Protein AF-A0A0F9F464-F1 (afdb_monomer)

Solvent-accessible surface area (backbone atoms only — not comparable to full-atom values): 7733 Å² total; per-residue (Å²): 126,69,71,49,78,39,84,25,87,89,80,49,35,38,35,38,40,33,60,60,96,64,35,33,44,37,38,43,36,36,52,42,86,87,81,62,47,77,46,78,46,82,46,78,40,49,49,67,59,36,48,52,54,49,50,48,42,70,78,75,44,60,74,74,42,79,43,48,41,72,58,55,49,50,52,52,34,64,77,65,46,49,24,65,82,70,77,43,51,66,68,60,43,52,49,20,54,74,76,36,96,47,21,80,77,60,34,48,60,54,53,52,31,51,53,53,34,32,76,67,56,44,30,49,78,42,97,84,50,30,38,24,37,47,81,78,130

Nearest PDB structures (foldseek):
  2it9-assembly1_A  TM=6.055E-01  e=1.512E+00  Prochlorococcus marinus str. NATL2A
  8bk2-assembly2_B  TM=5.714E-01  e=1.130E+00  Neisseria meningitidis serogroup B
  2gid-assembly2_J  TM=6.129E-01  e=4.070E+00  Trypanosoma brucei brucei TREU927
  6szw-assembly1_A  TM=7.228E-01  e=9.749E+00  Homo sapiens
  6n7a-assembly1_A  TM=2.005E-01  e=6.485E+00  Homo sapiens

Radius of gyration: 15.37 Å; Cα contacts (8 Å, |Δi|>4): 206; chains: 1; bounding box: 42×40×31 Å

pLDDT: mean 85.03, std 11.06, range [44.75, 94.88]

Mean predicted aligned error: 6.23 Å

Sequence (137 aa):
MEEIIVEGWKGKGETRISQSLNDFRIIEVRKEKETGEIKESIHFVGKEIVNKVWEMFLDKCDLEKEYKYRFLIRKWIELNKINEKYNLTIEQMIECFNGGKYRKLEYFPFYYSLKILEVKQKIIYYGRGGCKRISQY

Foldseek 3Di:
DDKDWAQDDPNFWIWIWDDDDFWIKIWTWGQDPPPRDTDIDIDIATPVLLVLLLVLCVPPNDAFDKDAQLVSLLSLCVSVVVCVVVVHDSVVVSVCCVPRPCVVPRVVNSVVSLVVCVSVVQWDADPRRIIHGYDDD

Secondary structure (DSSP, 8-state):
--EEEEEPGGGSEEEEEEE-SSEEEEEEEEE-TTT--EEEEEEEEEHHHHHHHHHHHHHH--BT-EE-HHHHHHHHHHHHTHHHHTT--HHHHHHHHTTSTTIIIIIHHHHHHHHHHHHTTSEEEETTTEEEE----

Structure (mmCIF, N/CA/C/O backbone):
data_AF-A0A0F9F464-F1
#
_entry.id   AF-A0A0F9F464-F1
#
loop_
_atom_site.group_PDB
_atom_site.id
_atom_site.type_symbol
_atom_site.label_atom_id
_atom_site.label_alt_id
_atom_site.label_comp_id
_atom_site.label_asym_id
_atom_site.label_entity_id
_atom_site.label_seq_id
_atom_site.pdbx_PDB_ins_code
_atom_site.Cartn_x
_atom_site.Cartn_y
_atom_site.Cartn_z
_atom_site.occupancy
_atom_site.B_iso_or_equiv
_atom_site.auth_seq_id
_atom_site.auth_comp_id
_atom_site.auth_asym_id
_atom_site.auth_atom_id
_atom_site.pdbx_PDB_model_num
ATOM 1 N N . MET A 1 1 ? -4.946 23.028 -2.326 1.00 55.00 1 MET A N 1
ATOM 2 C CA . MET A 1 1 ? -4.367 21.686 -2.110 1.00 55.00 1 MET A CA 1
ATOM 3 C C . MET A 1 1 ? -3.803 21.681 -0.713 1.00 55.00 1 MET A C 1
ATOM 5 O O . MET A 1 1 ? -3.028 22.574 -0.406 1.00 55.00 1 MET A O 1
ATOM 9 N N . GLU A 1 2 ? -4.242 20.749 0.120 1.00 63.38 2 GLU A N 1
ATOM 10 C CA . GLU A 1 2 ? -3.711 20.567 1.469 1.00 63.38 2 GLU A CA 1
ATOM 11 C C . GLU A 1 2 ? -2.587 19.527 1.383 1.00 63.38 2 GLU A C 1
ATOM 13 O O . GLU A 1 2 ? -2.784 18.444 0.823 1.00 63.38 2 GLU A O 1
ATOM 18 N N . GLU A 1 3 ? -1.385 19.900 1.818 1.00 71.31 3 GLU A N 1
ATOM 19 C CA . GLU A 1 3 ? -0.237 18.999 1.912 1.00 71.31 3 GLU A CA 1
ATOM 20 C C . GLU A 1 3 ? -0.134 18.516 3.355 1.00 71.31 3 GLU A C 1
ATOM 22 O O . GLU A 1 3 ? -0.104 19.324 4.280 1.00 71.31 3 GLU A O 1
ATOM 27 N N . ILE A 1 4 ? -0.089 17.198 3.544 1.00 75.25 4 ILE A N 1
ATOM 28 C CA . ILE A 1 4 ? 0.094 16.599 4.862 1.00 75.25 4 ILE A CA 1
ATOM 29 C C . ILE A 1 4 ? 1.528 16.087 4.957 1.00 75.25 4 ILE A C 1
ATOM 31 O O . ILE A 1 4 ? 1.967 15.268 4.143 1.00 75.25 4 ILE A O 1
ATOM 35 N N . ILE A 1 5 ? 2.253 16.583 5.957 1.00 70.56 5 ILE A N 1
ATOM 36 C CA . ILE A 1 5 ? 3.626 16.183 6.259 1.00 70.56 5 ILE A CA 1
ATOM 37 C C . ILE A 1 5 ? 3.583 15.045 7.277 1.00 70.56 5 ILE A C 1
ATOM 39 O O . ILE A 1 5 ? 2.988 15.167 8.345 1.00 70.56 5 ILE A O 1
ATOM 43 N N . VAL A 1 6 ? 4.231 13.935 6.942 1.00 67.44 6 VAL A N 1
ATOM 44 C CA . VAL A 1 6 ? 4.415 12.780 7.818 1.00 67.44 6 VAL A CA 1
ATOM 45 C C . VAL A 1 6 ? 5.891 12.686 8.157 1.00 67.44 6 VAL A C 1
ATOM 47 O O . VAL A 1 6 ? 6.730 12.558 7.260 1.00 67.44 6 VAL A O 1
ATOM 50 N N . GLU A 1 7 ? 6.230 12.715 9.442 1.00 61.25 7 GLU A N 1
ATOM 51 C CA . GLU A 1 7 ? 7.603 12.445 9.863 1.00 61.25 7 GLU A CA 1
ATOM 52 C C . GLU A 1 7 ? 8.026 11.035 9.425 1.00 61.25 7 GLU A C 1
ATOM 54 O O . GLU A 1 7 ? 7.311 10.042 9.595 1.00 61.25 7 GLU A O 1
ATOM 59 N N . GLY A 1 8 ? 9.200 10.943 8.804 1.00 55.12 8 GLY A N 1
ATOM 60 C CA . GLY A 1 8 ? 9.712 9.697 8.258 1.00 55.12 8 GLY A CA 1
ATOM 61 C C . GLY A 1 8 ? 10.096 8.692 9.342 1.00 55.12 8 GLY A C 1
ATOM 62 O O . GLY A 1 8 ? 10.424 9.018 10.485 1.00 55.12 8 GLY A O 1
ATOM 63 N N . TRP A 1 9 ? 10.116 7.416 8.956 1.00 48.69 9 TRP A N 1
ATOM 64 C CA . TRP A 1 9 ? 10.452 6.315 9.852 1.00 48.69 9 TRP A CA 1
ATOM 65 C C . TRP A 1 9 ? 11.866 6.499 10.443 1.00 48.69 9 TRP A C 1
ATOM 67 O O . TRP A 1 9 ? 12.855 6.527 9.710 1.00 48.69 9 TRP A O 1
ATOM 77 N N . LYS A 1 10 ? 11.960 6.600 11.779 1.00 44.75 10 LYS A N 1
ATOM 78 C CA . LYS A 1 10 ? 13.205 6.765 12.564 1.00 44.75 10 LYS A CA 1
ATOM 79 C C . LYS A 1 10 ? 13.943 8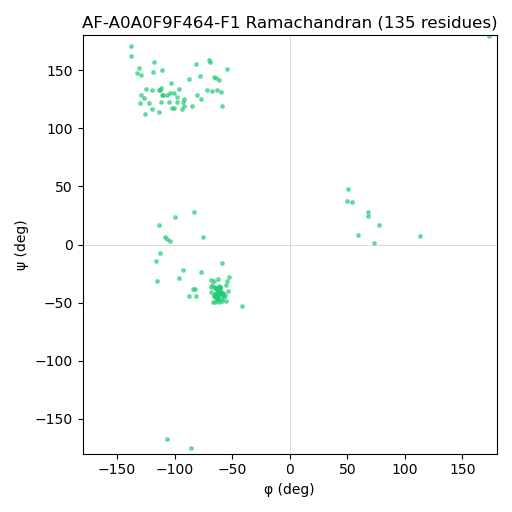.110 12.409 1.00 44.75 10 LYS A C 1
ATOM 81 O O . LYS A 1 10 ? 15.162 8.132 12.578 1.00 44.75 10 LYS A O 1
ATOM 86 N N . GLY A 1 11 ? 13.252 9.209 12.091 1.00 48.88 11 GLY A N 1
ATOM 87 C CA . GLY A 1 11 ? 13.847 10.558 12.131 1.00 48.88 11 GLY A CA 1
ATOM 88 C C . GLY A 1 11 ? 14.927 10.821 11.071 1.00 48.88 11 GLY A C 1
ATOM 89 O O . GLY A 1 11 ? 15.812 11.646 11.276 1.00 48.88 11 GLY A O 1
ATOM 90 N N . LYS A 1 12 ? 14.901 10.087 9.948 1.00 54.31 12 LYS A N 1
ATOM 91 C CA . LYS A 1 12 ? 15.894 10.192 8.854 1.00 54.31 12 LYS A CA 1
ATOM 92 C C . LYS A 1 12 ? 15.319 10.723 7.537 1.00 54.31 12 LYS A C 1
ATOM 94 O O . LYS A 1 12 ? 15.934 10.561 6.482 1.00 54.31 12 LYS A O 1
ATOM 99 N N . GLY A 1 13 ? 14.141 11.332 7.598 1.00 66.62 13 GLY A N 1
ATOM 100 C CA . GLY A 1 13 ? 13.449 11.857 6.433 1.00 66.62 13 GLY A CA 1
ATOM 101 C C . GLY A 1 13 ? 12.046 12.348 6.758 1.00 66.62 13 GLY A C 1
ATOM 102 O O . GLY A 1 13 ? 11.585 12.220 7.890 1.00 66.62 13 GLY A O 1
ATOM 103 N N . GLU A 1 14 ? 11.365 12.852 5.743 1.00 79.88 14 GLU A N 1
ATOM 104 C CA . GLU A 1 14 ? 9.959 13.255 5.778 1.00 79.88 14 GLU A CA 1
ATOM 105 C C . GLU A 1 14 ? 9.243 12.645 4.570 1.00 79.88 14 GLU A C 1
ATOM 107 O O . GLU A 1 14 ? 9.847 12.348 3.535 1.00 79.88 14 GLU A O 1
ATOM 112 N N . THR A 1 15 ? 7.949 12.393 4.712 1.00 81.31 15 THR A N 1
ATOM 113 C CA . THR A 1 15 ? 7.078 12.010 3.604 1.00 81.31 15 THR A CA 1
ATOM 114 C C . THR A 1 15 ? 5.983 13.049 3.491 1.00 81.31 15 THR A C 1
ATOM 116 O O . THR A 1 15 ? 5.178 13.198 4.404 1.00 81.31 15 THR A O 1
ATOM 119 N N . ARG A 1 16 ? 5.940 13.764 2.370 1.00 87.12 16 ARG A N 1
ATOM 120 C CA . ARG A 1 16 ? 4.893 14.750 2.092 1.00 87.12 16 ARG A CA 1
ATOM 121 C C . ARG A 1 16 ? 3.867 14.130 1.160 1.00 87.12 16 ARG A C 1
ATOM 123 O O . ARG A 1 16 ? 4.239 13.529 0.151 1.00 87.12 16 ARG A O 1
ATOM 130 N N . ILE A 1 17 ? 2.589 14.245 1.501 1.00 87.31 17 ILE A N 1
ATOM 131 C CA . ILE A 1 17 ? 1.488 13.706 0.702 1.00 87.31 17 ILE A CA 1
ATOM 132 C C . ILE A 1 17 ? 0.550 14.849 0.331 1.00 87.31 17 ILE A C 1
ATOM 134 O O . ILE A 1 17 ? -0.018 15.506 1.199 1.00 87.31 17 ILE A O 1
ATOM 138 N N . SER A 1 18 ? 0.356 15.053 -0.968 1.00 89.50 18 SER A N 1
ATOM 139 C CA . SER A 1 18 ? -0.643 15.974 -1.513 1.00 89.50 18 SER A CA 1
ATOM 140 C C . SER A 1 18 ? -1.650 15.211 -2.369 1.00 89.50 18 SER A C 1
ATOM 142 O O . SER A 1 18 ? -1.342 14.176 -2.966 1.00 89.50 18 SER A O 1
ATOM 144 N N . GLN A 1 19 ? -2.888 15.699 -2.393 1.00 87.62 19 GLN A N 1
ATOM 145 C CA . GLN A 1 19 ? -3.985 15.084 -3.135 1.00 87.62 19 GLN A CA 1
ATOM 146 C C . GLN A 1 19 ? -4.386 15.965 -4.324 1.00 87.62 19 GLN A C 1
ATOM 148 O O . GLN A 1 19 ? -4.712 17.138 -4.134 1.00 87.62 19 GLN A O 1
ATOM 153 N N . SER A 1 20 ? -4.458 15.373 -5.519 1.00 87.06 20 SER A N 1
ATOM 154 C CA . SER A 1 20 ? -5.019 16.008 -6.720 1.00 87.06 20 SER A CA 1
ATOM 155 C C . SER A 1 20 ? -6.390 15.407 -7.074 1.00 87.06 20 SER A C 1
ATOM 157 O O . SER A 1 20 ? -7.022 14.713 -6.266 1.00 87.06 20 SER A O 1
ATOM 159 N N . LEU A 1 21 ? -6.902 15.689 -8.280 1.00 84.75 21 LEU A N 1
ATOM 160 C CA . LEU A 1 21 ? -8.209 15.196 -8.728 1.00 84.75 21 LEU A CA 1
ATOM 161 C C . LEU A 1 21 ? -8.264 13.661 -8.799 1.00 84.75 21 LEU A C 1
ATOM 163 O O . LEU A 1 21 ? -9.194 13.075 -8.248 1.00 84.75 21 LEU A O 1
ATOM 167 N N . ASN A 1 22 ? -7.253 13.017 -9.388 1.00 89.56 22 ASN A N 1
ATOM 168 C CA . ASN A 1 22 ? -7.266 11.572 -9.666 1.00 89.56 22 ASN A CA 1
ATOM 169 C C . ASN A 1 22 ? -6.194 10.778 -8.909 1.00 89.56 22 ASN A C 1
ATOM 171 O O . ASN A 1 22 ? -6.278 9.552 -8.817 1.00 89.56 22 ASN A O 1
ATOM 175 N N . ASP A 1 23 ? -5.209 11.458 -8.335 1.00 92.69 23 ASP A N 1
ATOM 176 C CA . ASP A 1 23 ? -4.038 10.839 -7.735 1.00 92.69 23 ASP A CA 1
ATOM 177 C C . ASP A 1 23 ? -3.642 11.481 -6.400 1.00 92.69 23 ASP A C 1
ATOM 179 O O . ASP A 1 23 ? -4.181 12.500 -5.953 1.00 92.69 23 ASP A O 1
ATOM 183 N N . PHE A 1 24 ? -2.704 10.806 -5.751 1.00 90.81 24 PHE A N 1
ATOM 184 C CA . PHE A 1 24 ? -1.911 11.296 -4.643 1.00 90.81 24 PHE A CA 1
ATOM 185 C C . PHE A 1 24 ? -0.468 11.415 -5.105 1.00 90.81 24 PHE A C 1
ATOM 187 O O . PHE A 1 24 ? 0.084 10.472 -5.681 1.00 90.81 24 PHE A O 1
ATOM 194 N N . ARG A 1 25 ? 0.149 12.551 -4.801 1.00 90.94 25 ARG A N 1
ATOM 195 C CA . ARG A 1 25 ? 1.580 12.768 -4.966 1.00 90.94 25 ARG A CA 1
ATOM 196 C C . ARG A 1 25 ? 2.254 12.551 -3.618 1.00 90.94 25 ARG A C 1
ATOM 198 O O . ARG A 1 25 ? 1.918 13.220 -2.643 1.00 90.94 25 ARG A O 1
ATOM 205 N N . ILE A 1 26 ? 3.206 11.625 -3.579 1.00 88.75 26 ILE A N 1
ATOM 206 C CA . ILE A 1 26 ? 4.051 11.343 -2.418 1.00 88.75 26 ILE A CA 1
ATOM 207 C C . ILE A 1 26 ? 5.469 11.813 -2.727 1.00 88.75 26 ILE A C 1
ATOM 209 O O . ILE A 1 26 ? 6.033 11.440 -3.755 1.00 88.75 26 ILE A O 1
ATOM 213 N N . ILE A 1 27 ? 6.049 12.606 -1.834 1.00 87.75 27 ILE A N 1
ATOM 214 C CA . ILE A 1 27 ? 7.454 13.008 -1.881 1.00 87.75 27 ILE A CA 1
ATOM 215 C C . ILE A 1 27 ? 8.147 12.377 -0.680 1.00 87.75 27 ILE A C 1
ATOM 217 O O . ILE A 1 27 ? 7.837 12.716 0.460 1.00 87.75 27 ILE A O 1
ATOM 221 N N . GLU A 1 28 ? 9.067 11.450 -0.927 1.00 86.12 28 GLU A N 1
ATOM 222 C CA . GLU A 1 28 ? 9.957 10.922 0.102 1.00 86.12 28 GLU A CA 1
ATOM 223 C C . GLU A 1 28 ? 11.256 11.719 0.099 1.00 86.12 28 GLU A C 1
ATOM 225 O O . GLU A 1 28 ? 12.010 11.683 -0.871 1.00 86.12 28 GLU A O 1
ATOM 230 N N . VAL A 1 29 ? 11.536 12.400 1.201 1.00 87.06 29 VAL A N 1
ATOM 231 C CA . VAL A 1 29 ? 12.789 13.117 1.417 1.00 87.06 29 VAL A CA 1
ATOM 232 C C . VAL A 1 29 ? 13.640 12.260 2.340 1.00 87.06 29 VAL A C 1
ATOM 234 O O . VAL A 1 29 ? 13.249 11.972 3.472 1.00 87.06 29 VAL A O 1
ATOM 237 N N . ARG A 1 30 ? 14.795 11.802 1.862 1.00 83.19 30 ARG A N 1
ATOM 238 C CA . ARG A 1 30 ? 15.703 10.940 2.627 1.00 83.19 30 ARG A CA 1
ATOM 239 C C . ARG A 1 30 ? 17.082 11.564 2.691 1.00 83.19 30 ARG A C 1
ATOM 241 O O . ARG A 1 30 ? 17.626 11.979 1.672 1.00 83.19 30 ARG A O 1
ATOM 248 N N . LYS A 1 31 ? 17.666 11.569 3.888 1.00 82.88 31 LYS A N 1
ATOM 249 C CA . LYS A 1 31 ? 19.072 11.926 4.067 1.00 82.88 31 LYS A CA 1
ATOM 250 C C . LYS A 1 31 ? 19.943 10.697 3.820 1.00 82.88 31 LYS A C 1
ATOM 252 O O . LYS A 1 31 ? 19.813 9.695 4.530 1.00 82.88 31 LYS A O 1
ATOM 257 N N . GLU A 1 32 ? 20.824 10.759 2.829 1.00 80.19 32 GLU A N 1
ATOM 258 C CA . GLU A 1 32 ? 21.816 9.716 2.602 1.00 80.19 32 GLU A CA 1
ATOM 259 C C . GLU A 1 32 ? 22.770 9.620 3.788 1.00 80.19 32 GLU A C 1
ATOM 261 O O . GLU A 1 32 ? 23.269 10.613 4.314 1.00 80.19 32 GLU A O 1
ATOM 266 N N . LYS A 1 33 ? 23.007 8.385 4.234 1.00 77.31 33 LYS A N 1
ATOM 267 C CA . LYS A 1 33 ? 23.791 8.124 5.443 1.00 77.31 33 LYS A CA 1
ATOM 268 C C . LYS A 1 33 ? 25.266 8.489 5.263 1.00 77.31 33 LYS A C 1
ATOM 270 O O . LYS A 1 33 ? 25.889 8.917 6.226 1.00 77.31 33 LYS A O 1
ATOM 275 N N . GLU A 1 34 ? 25.802 8.260 4.069 1.00 82.44 34 GLU A N 1
ATOM 276 C CA . GLU A 1 34 ? 27.235 8.372 3.776 1.00 82.44 34 GLU A CA 1
ATOM 277 C C . GLU A 1 34 ? 27.627 9.796 3.385 1.00 82.44 34 GLU A C 1
ATOM 279 O O . GLU A 1 34 ? 28.608 10.324 3.896 1.00 82.44 34 GLU A O 1
ATOM 284 N N . THR A 1 35 ? 26.830 10.436 2.532 1.00 85.81 35 THR A N 1
ATOM 285 C CA . THR A 1 35 ? 27.104 11.778 1.998 1.00 85.81 35 THR A CA 1
ATOM 286 C C . THR A 1 35 ? 26.461 12.886 2.832 1.00 85.81 35 THR A C 1
ATOM 288 O O . THR A 1 35 ? 26.887 14.035 2.786 1.00 85.81 35 THR A O 1
ATOM 291 N N . GLY A 1 36 ? 25.415 12.564 3.602 1.00 82.12 36 GLY A N 1
ATOM 292 C CA . GLY A 1 36 ? 24.580 13.555 4.276 1.00 82.12 36 GLY A CA 1
ATOM 293 C C . GLY A 1 36 ? 23.655 14.332 3.334 1.00 82.12 36 GLY A C 1
ATOM 294 O O . GLY A 1 36 ? 22.908 15.183 3.820 1.00 82.12 36 GLY A O 1
ATOM 295 N N . GLU A 1 37 ? 23.672 14.037 2.031 1.00 86.06 37 GLU A N 1
ATOM 296 C CA . GLU A 1 37 ? 22.835 14.695 1.031 1.00 86.06 37 GLU A CA 1
ATOM 297 C C . GLU A 1 37 ? 21.356 14.388 1.248 1.00 86.06 37 GLU A C 1
ATOM 299 O O . GLU A 1 37 ? 20.969 13.278 1.622 1.00 86.06 37 GLU A O 1
ATOM 304 N N . ILE A 1 38 ? 20.512 15.379 0.977 1.00 84.19 38 ILE A N 1
ATOM 305 C CA . ILE A 1 38 ? 19.064 15.215 0.981 1.00 84.19 38 ILE A CA 1
ATOM 306 C C . ILE A 1 38 ? 18.634 14.854 -0.439 1.00 84.19 38 ILE A C 1
ATOM 308 O O . ILE A 1 38 ? 18.839 15.631 -1.368 1.00 84.19 38 ILE A O 1
ATOM 312 N N . LYS A 1 39 ? 18.030 13.675 -0.604 1.00 86.25 39 LYS A N 1
ATOM 313 C CA . LYS A 1 39 ? 17.460 13.217 -1.873 1.00 86.25 39 LYS A CA 1
ATOM 314 C C . LYS A 1 39 ? 15.949 13.145 -1.772 1.00 86.25 39 LYS A C 1
ATOM 316 O O . LYS A 1 39 ? 15.409 12.590 -0.816 1.00 86.25 39 LYS A O 1
ATOM 321 N N . GLU A 1 40 ? 15.285 13.666 -2.794 1.00 88.44 40 GLU A N 1
ATOM 322 C CA . GLU A 1 40 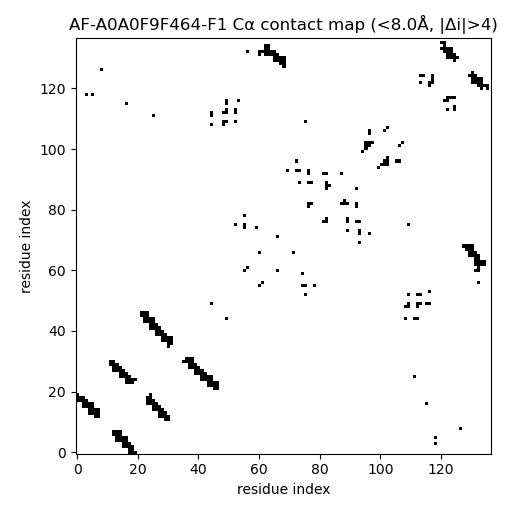? 13.837 13.585 -2.941 1.00 88.44 40 GLU A CA 1
ATOM 323 C C . GLU A 1 40 ? 13.465 12.520 -3.974 1.00 88.44 40 GLU A C 1
ATOM 325 O O . GLU A 1 40 ? 14.104 12.378 -5.017 1.00 88.44 40 GLU A O 1
ATOM 330 N N . SER A 1 41 ? 12.422 11.749 -3.689 1.00 86.94 41 SER A N 1
ATOM 331 C CA . SER A 1 41 ? 11.813 10.807 -4.628 1.00 86.94 41 SER A CA 1
ATOM 332 C C . SER A 1 41 ? 10.322 11.089 -4.728 1.00 86.94 41 SER A C 1
ATOM 334 O O . SER A 1 41 ? 9.630 11.153 -3.714 1.00 86.94 41 SER A O 1
ATOM 336 N N . ILE A 1 42 ? 9.833 11.285 -5.954 1.00 89.31 42 ILE A N 1
ATOM 337 C CA . ILE A 1 42 ? 8.432 11.618 -6.227 1.00 89.31 42 ILE A CA 1
ATOM 338 C C . ILE A 1 42 ? 7.716 10.378 -6.755 1.00 89.31 42 ILE A C 1
ATOM 340 O O . ILE A 1 42 ? 8.167 9.736 -7.705 1.00 89.31 42 ILE 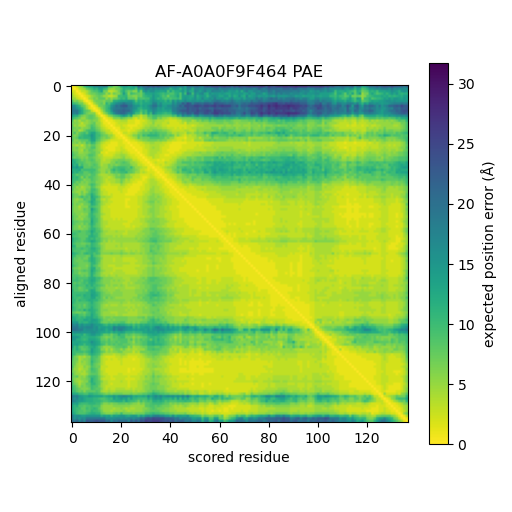A O 1
ATOM 344 N N . HIS A 1 43 ? 6.568 10.076 -6.158 1.00 89.12 43 HIS A N 1
ATOM 345 C CA . HIS A 1 43 ? 5.714 8.955 -6.514 1.00 89.12 43 HIS A CA 1
ATOM 346 C C . HIS A 1 43 ? 4.280 9.431 -6.716 1.00 89.12 43 HIS A C 1
ATOM 348 O O . HIS A 1 43 ? 3.802 10.320 -6.013 1.00 89.12 43 HIS A O 1
ATOM 354 N N . PHE A 1 44 ? 3.586 8.797 -7.656 1.00 89.62 44 PHE A N 1
ATOM 355 C CA . PHE A 1 44 ? 2.175 9.044 -7.922 1.00 89.62 44 PHE A CA 1
ATOM 356 C C . PHE A 1 44 ? 1.391 7.757 -7.696 1.00 89.62 44 PHE A C 1
ATOM 358 O O . PHE A 1 44 ? 1.789 6.689 -8.165 1.00 89.62 44 PHE A O 1
ATOM 365 N N . VAL A 1 45 ? 0.283 7.859 -6.967 1.00 90.69 45 VAL A N 1
ATOM 366 C CA . VAL A 1 45 ? -0.619 6.736 -6.692 1.00 90.69 45 VAL A CA 1
ATOM 367 C C . VAL A 1 45 ? -2.040 7.157 -7.020 1.00 90.69 45 VAL A C 1
ATOM 369 O O . VAL A 1 45 ? -2.557 8.113 -6.447 1.00 90.69 45 VAL A O 1
ATOM 372 N N . GLY A 1 46 ? -2.688 6.436 -7.932 1.00 91.75 46 GLY A N 1
ATOM 373 C CA . GLY A 1 46 ? -4.081 6.698 -8.288 1.00 91.75 46 GLY A CA 1
ATOM 374 C C . GLY A 1 46 ? -5.029 6.457 -7.111 1.00 91.75 46 GLY A C 1
ATOM 375 O O . GLY A 1 46 ? -4.861 5.498 -6.353 1.00 91.75 46 GLY A O 1
ATOM 376 N N . LYS A 1 47 ? -6.069 7.290 -6.984 1.00 93.06 47 LYS A N 1
ATOM 377 C CA . LYS A 1 47 ? -7.108 7.140 -5.948 1.00 93.06 47 LYS A CA 1
ATOM 378 C C . LYS A 1 47 ? -7.777 5.770 -5.975 1.00 93.06 47 LYS A C 1
ATOM 380 O O . LYS A 1 47 ? -8.089 5.227 -4.921 1.00 93.06 47 LYS A O 1
ATOM 385 N N . GLU A 1 48 ? -7.952 5.203 -7.165 1.00 92.19 48 GLU A N 1
ATOM 386 C CA . GLU A 1 48 ? -8.522 3.869 -7.352 1.00 92.19 48 GLU A CA 1
ATOM 387 C C . GLU A 1 48 ? -7.721 2.792 -6.604 1.00 92.19 48 GLU A C 1
ATOM 389 O O . GLU A 1 48 ? -8.304 1.954 -5.925 1.00 92.19 48 GLU A O 1
ATOM 394 N N . ILE A 1 49 ? -6.386 2.845 -6.658 1.00 91.31 49 ILE A N 1
ATOM 395 C CA . ILE A 1 49 ? -5.524 1.872 -5.972 1.00 91.31 49 ILE A CA 1
ATOM 396 C C . ILE A 1 49 ? -5.687 2.010 -4.456 1.00 91.31 49 ILE A C 1
ATOM 398 O O . ILE A 1 49 ? -5.870 1.011 -3.763 1.00 91.31 49 ILE A O 1
ATOM 402 N N . VAL A 1 50 ? -5.695 3.243 -3.941 1.00 92.88 50 VAL A N 1
ATOM 403 C CA . VAL A 1 50 ? -5.898 3.509 -2.508 1.00 92.88 50 VAL A CA 1
ATOM 404 C C . VAL A 1 50 ? -7.260 2.994 -2.041 1.00 92.88 50 VAL A C 1
ATOM 406 O O . VAL A 1 50 ? -7.355 2.390 -0.973 1.00 92.88 50 VAL A O 1
ATOM 409 N N . ASN A 1 51 ? -8.303 3.196 -2.847 1.00 93.31 51 ASN A N 1
ATOM 410 C CA . ASN A 1 51 ? -9.648 2.711 -2.554 1.00 93.31 51 ASN A CA 1
ATOM 411 C C . ASN A 1 51 ? -9.704 1.182 -2.541 1.00 93.31 51 ASN A C 1
ATOM 413 O O . ASN A 1 51 ? -10.216 0.626 -1.578 1.00 93.31 51 ASN A O 1
ATOM 417 N N . LYS A 1 52 ? -9.092 0.501 -3.516 1.00 93.25 52 LYS A N 1
ATOM 418 C CA . LYS A 1 52 ? -9.005 -0.970 -3.525 1.00 93.25 52 LYS A CA 1
ATOM 419 C C . LYS A 1 52 ? -8.280 -1.512 -2.297 1.00 93.25 52 LYS A C 1
ATOM 421 O O . LYS A 1 52 ? -8.708 -2.501 -1.707 1.00 93.25 52 LYS A O 1
ATOM 426 N N . VAL A 1 53 ? -7.190 -0.864 -1.877 1.00 93.75 53 VAL A N 1
ATOM 427 C CA . VAL A 1 53 ? -6.505 -1.237 -0.631 1.00 93.75 53 VAL A CA 1
ATOM 428 C C . VAL A 1 53 ? -7.435 -1.022 0.562 1.00 93.75 53 VAL A C 1
ATOM 430 O O . VAL A 1 53 ? -7.507 -1.882 1.432 1.00 93.75 53 VAL A O 1
ATOM 433 N N . TRP A 1 54 ? -8.189 0.076 0.606 1.00 94.88 54 TRP A N 1
ATOM 434 C CA . TRP A 1 54 ? -9.151 0.306 1.682 1.00 94.88 54 TRP A CA 1
ATOM 435 C C . TRP A 1 54 ? -10.272 -0.739 1.718 1.00 94.88 54 TRP A C 1
ATOM 437 O O . TRP A 1 54 ? -10.564 -1.276 2.783 1.00 94.88 54 TRP A O 1
ATOM 447 N N . GLU A 1 55 ? -10.851 -1.079 0.571 1.00 93.88 55 GLU A N 1
ATOM 448 C CA . GLU A 1 55 ? -11.862 -2.132 0.433 1.00 93.88 55 GLU A CA 1
ATOM 449 C C . GLU A 1 55 ? -11.328 -3.489 0.899 1.00 93.88 55 GLU A C 1
ATOM 451 O O . GLU A 1 55 ? -12.001 -4.188 1.654 1.00 93.88 55 GLU A O 1
ATOM 456 N N . MET A 1 56 ? -10.078 -3.822 0.560 1.00 94.81 56 MET A N 1
ATOM 457 C CA . MET A 1 56 ? -9.406 -5.016 1.079 1.00 94.81 56 MET A CA 1
ATOM 458 C C . MET A 1 56 ? -9.347 -5.015 2.614 1.00 94.81 56 MET A C 1
ATOM 460 O O . MET A 1 56 ? -9.598 -6.047 3.232 1.00 94.81 56 MET A O 1
ATOM 464 N N . PHE A 1 57 ? -9.032 -3.881 3.251 1.00 94.50 57 PHE A N 1
ATOM 465 C CA . PHE A 1 57 ? -9.073 -3.779 4.716 1.00 94.50 57 PHE A CA 1
ATOM 466 C C . PHE A 1 57 ? -10.493 -3.928 5.263 1.00 94.50 57 PHE A C 1
ATOM 468 O O . PHE A 1 57 ? -10.663 -4.517 6.326 1.00 94.50 57 PHE A O 1
ATOM 475 N N . LEU A 1 58 ? -11.507 -3.408 4.568 1.00 93.69 58 LEU A N 1
ATOM 476 C CA . LEU A 1 58 ? -12.895 -3.548 5.000 1.00 93.69 58 LEU A CA 1
ATOM 477 C C . LEU A 1 58 ? -13.369 -5.004 4.992 1.00 93.69 58 LEU A C 1
ATOM 479 O O . LEU A 1 58 ? -14.021 -5.425 5.945 1.00 93.69 58 LEU A O 1
ATOM 483 N N . ASP A 1 59 ? -13.004 -5.744 3.949 1.00 94.31 59 ASP A N 1
ATOM 484 C CA . ASP A 1 59 ? -13.421 -7.125 3.700 1.00 94.31 59 ASP A CA 1
ATOM 485 C C . ASP A 1 59 ? -12.577 -8.155 4.473 1.00 94.31 59 ASP A C 1
ATOM 487 O O . ASP A 1 59 ? -13.098 -9.150 4.974 1.00 94.31 59 ASP A O 1
ATOM 491 N N . LYS A 1 60 ? -11.259 -7.940 4.594 1.00 94.50 60 LYS A N 1
ATOM 492 C CA . LYS A 1 60 ? -10.318 -8.969 5.080 1.00 94.50 60 LYS A CA 1
ATOM 493 C C . LYS A 1 60 ? -9.667 -8.676 6.428 1.00 94.50 60 LYS A C 1
ATOM 495 O O . LYS A 1 60 ? -8.969 -9.555 6.939 1.00 94.50 60 LYS A O 1
ATOM 500 N N . CYS A 1 61 ? -9.857 -7.485 6.998 1.00 93.88 61 CYS A N 1
ATOM 501 C CA . CYS A 1 61 ? -9.189 -7.082 8.234 1.00 93.88 61 CYS A CA 1
ATOM 502 C C . CYS A 1 61 ? -10.189 -6.628 9.306 1.00 93.88 61 CYS A C 1
ATOM 504 O O . CYS A 1 61 ? -10.775 -5.553 9.211 1.00 93.88 61 CYS A O 1
ATOM 506 N N . ASP A 1 62 ? -10.315 -7.405 10.382 1.00 94.25 62 ASP A N 1
ATOM 507 C CA . ASP A 1 62 ? -11.083 -7.017 11.575 1.00 94.25 62 ASP A CA 1
ATOM 508 C C . ASP A 1 62 ? -10.627 -5.665 12.161 1.00 94.25 62 ASP A C 1
ATOM 510 O O . ASP A 1 62 ? -9.460 -5.272 12.045 1.00 94.25 62 ASP A O 1
ATOM 514 N N . LEU A 1 63 ? -11.558 -4.944 12.802 1.00 94.50 63 LEU A N 1
ATOM 515 C CA . LEU A 1 63 ? -11.232 -3.714 13.534 1.00 94.50 63 LEU A CA 1
ATOM 516 C C . LEU A 1 63 ? -10.255 -4.026 14.672 1.00 94.50 63 LEU A C 1
ATOM 518 O O . LEU A 1 63 ? -10.352 -5.065 15.317 1.00 94.50 63 LEU A O 1
ATOM 522 N N . GLU A 1 64 ? -9.303 -3.121 14.887 1.00 92.31 64 GLU A N 1
ATOM 523 C CA . GLU A 1 64 ? -8.338 -3.143 15.992 1.00 92.31 64 GLU A CA 1
ATOM 524 C C . GLU A 1 64 ? -7.415 -4.371 16.084 1.00 92.31 64 GLU A C 1
ATOM 526 O O . GLU A 1 64 ? -6.606 -4.487 17.007 1.00 92.31 64 GLU A O 1
ATOM 531 N N . LYS A 1 65 ? -7.438 -5.242 15.078 1.00 94.44 65 LYS A N 1
ATOM 532 C CA . LYS A 1 65 ? -6.537 -6.386 14.969 1.00 94.44 65 LYS A CA 1
ATOM 533 C C . LYS A 1 65 ? -5.339 -6.051 14.091 1.00 94.44 65 LYS A C 1
ATOM 535 O O . LYS A 1 65 ? -5.475 -5.472 13.012 1.00 94.44 65 LYS A O 1
ATOM 540 N N . GLU A 1 66 ? -4.147 -6.412 14.560 1.00 94.19 66 GLU A N 1
ATOM 541 C CA . GLU A 1 66 ? -2.921 -6.249 13.783 1.00 94.19 66 GLU A CA 1
ATOM 542 C C . GLU A 1 66 ? -2.769 -7.388 12.765 1.00 94.19 66 GLU A C 1
ATOM 544 O O . GLU A 1 66 ? -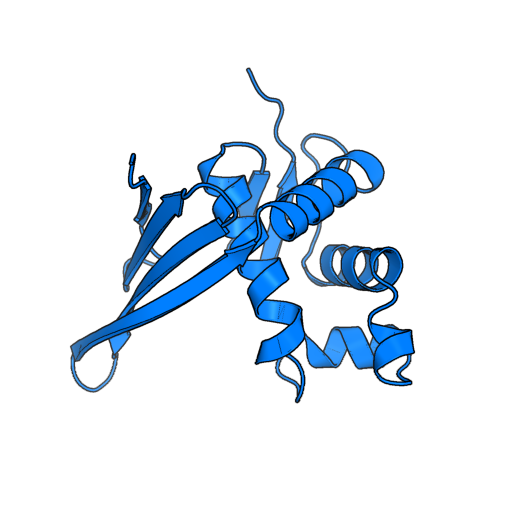2.782 -8.569 13.114 1.00 94.19 66 GLU A O 1
ATOM 549 N N . TYR A 1 67 ? -2.532 -7.020 11.510 1.00 94.06 67 TYR A N 1
ATOM 550 C CA . TYR A 1 67 ? -2.210 -7.928 10.417 1.00 94.06 67 TYR A CA 1
ATOM 551 C C . TYR A 1 67 ? -0.786 -7.693 9.942 1.00 94.06 67 TYR A C 1
ATOM 553 O O . TYR A 1 67 ? -0.366 -6.559 9.712 1.00 94.06 67 TYR A O 1
ATOM 561 N N . LYS A 1 68 ? -0.024 -8.775 9.777 1.00 92.00 68 LYS A N 1
ATOM 562 C CA . LYS A 1 68 ? 1.363 -8.697 9.311 1.00 92.00 68 LYS A CA 1
ATOM 563 C C . LYS A 1 68 ? 1.429 -8.559 7.793 1.00 92.00 68 LYS A C 1
ATOM 565 O O . LYS A 1 68 ? 0.569 -9.049 7.064 1.00 92.00 68 LYS A O 1
ATOM 570 N N . TYR A 1 69 ? 2.532 -7.983 7.334 1.00 87.25 69 TYR A N 1
ATOM 571 C CA . TYR A 1 69 ? 2.861 -7.762 5.931 1.00 87.25 69 TYR A CA 1
ATOM 572 C C . TYR A 1 69 ? 2.510 -8.936 4.999 1.00 87.25 69 TYR A C 1
ATOM 574 O O . TYR A 1 69 ? 1.789 -8.744 4.024 1.00 87.25 69 TYR A O 1
ATOM 582 N N . ARG A 1 70 ? 2.960 -10.163 5.313 1.00 90.12 70 ARG A N 1
ATOM 583 C CA . ARG A 1 70 ? 2.754 -11.332 4.434 1.00 90.12 70 ARG A CA 1
ATOM 584 C C . ARG A 1 70 ? 1.269 -11.636 4.211 1.00 90.12 70 ARG A C 1
ATOM 586 O O . ARG A 1 70 ? 0.884 -12.015 3.110 1.00 90.12 70 ARG A O 1
ATOM 593 N N . PHE A 1 71 ? 0.439 -11.447 5.238 1.00 93.38 71 PHE A N 1
ATOM 594 C CA . PHE A 1 71 ? -1.009 -11.610 5.124 1.00 93.38 71 PHE A CA 1
ATOM 595 C C . PHE A 1 71 ? -1.609 -10.543 4.205 1.00 93.38 71 PHE A C 1
ATOM 597 O O . PHE A 1 71 ? -2.335 -10.878 3.274 1.00 93.38 71 PHE A O 1
ATOM 604 N N . LEU A 1 72 ? -1.259 -9.274 4.428 1.00 92.38 72 LEU A N 1
ATOM 605 C CA . LEU A 1 72 ? -1.784 -8.154 3.644 1.00 92.38 72 LEU A CA 1
ATOM 606 C C . LEU A 1 72 ? -1.400 -8.268 2.163 1.00 92.38 72 LEU A C 1
ATOM 608 O O . LEU A 1 72 ? -2.251 -8.100 1.295 1.00 92.38 72 LEU A O 1
ATOM 612 N N . ILE A 1 73 ? -0.148 -8.632 1.867 1.00 91.00 73 ILE A N 1
ATOM 613 C CA . ILE A 1 73 ? 0.310 -8.856 0.491 1.00 91.00 73 ILE A CA 1
ATOM 614 C C . ILE A 1 73 ? -0.406 -10.031 -0.158 1.00 91.00 73 ILE A C 1
ATOM 616 O O . ILE A 1 73 ? -0.824 -9.912 -1.306 1.00 91.00 73 ILE A O 1
ATOM 620 N N . ARG A 1 74 ? -0.601 -11.143 0.562 1.00 94.00 74 ARG A N 1
ATOM 621 C CA . ARG A 1 74 ? -1.385 -12.265 0.036 1.00 94.00 74 ARG A CA 1
ATOM 622 C C . ARG A 1 74 ? -2.778 -11.796 -0.389 1.00 94.00 74 ARG A C 1
ATOM 624 O O . ARG A 1 74 ? -3.184 -12.078 -1.510 1.00 94.00 74 ARG A O 1
ATOM 631 N N . LYS A 1 75 ? -3.477 -11.043 0.467 1.00 94.44 75 LYS A N 1
ATOM 632 C CA . LYS A 1 75 ? -4.822 -10.532 0.159 1.00 94.44 75 LYS A CA 1
ATOM 633 C C . LYS A 1 75 ? -4.826 -9.545 -1.004 1.00 94.44 75 LYS A C 1
ATOM 635 O O . LYS A 1 75 ? -5.716 -9.615 -1.844 1.00 94.44 75 LYS A O 1
ATOM 640 N N . TRP A 1 76 ? -3.802 -8.704 -1.110 1.00 91.88 76 TRP A N 1
ATOM 641 C CA . TRP A 1 76 ? -3.634 -7.802 -2.247 1.00 91.88 76 TRP A CA 1
ATOM 642 C C . TRP A 1 76 ? -3.427 -8.549 -3.575 1.00 91.88 76 TRP A C 1
ATOM 644 O O . 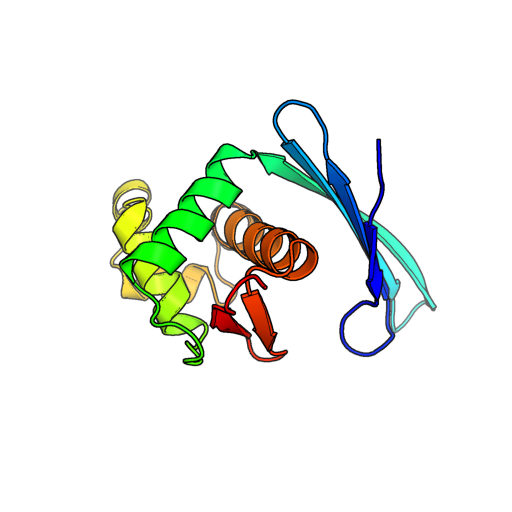TRP A 1 76 ? -4.058 -8.210 -4.579 1.00 91.88 76 TRP A O 1
ATOM 654 N N . ILE A 1 77 ? -2.580 -9.584 -3.575 1.00 92.19 77 ILE A N 1
ATOM 655 C CA . ILE A 1 77 ? -2.317 -10.430 -4.748 1.00 92.19 77 ILE A CA 1
ATOM 656 C C . ILE A 1 77 ? -3.587 -11.166 -5.171 1.00 92.19 77 ILE A C 1
ATOM 658 O O . ILE A 1 77 ? -3.915 -11.143 -6.353 1.00 92.19 77 ILE A O 1
ATOM 662 N N . GLU A 1 78 ? -4.295 -11.779 -4.218 1.00 92.50 78 GLU A N 1
ATOM 663 C CA . GLU A 1 78 ? -5.549 -12.504 -4.461 1.00 92.50 78 GLU A CA 1
ATOM 664 C C . GLU A 1 78 ? -6.624 -11.578 -5.053 1.00 92.50 78 GLU A C 1
ATOM 666 O O . GLU A 1 78 ? -7.239 -11.923 -6.060 1.00 92.50 78 GLU A O 1
ATOM 671 N N . LEU A 1 79 ? -6.809 -10.380 -4.485 1.00 90.31 79 LEU A N 1
ATOM 672 C CA . LEU A 1 79 ? -7.824 -9.418 -4.930 1.00 90.31 79 LEU A CA 1
ATOM 673 C C . LEU A 1 79 ? -7.589 -8.926 -6.366 1.00 90.31 79 LEU A C 1
ATOM 675 O O . LEU A 1 79 ? -8.540 -8.739 -7.120 1.00 90.31 79 LEU A O 1
ATOM 679 N N . ASN A 1 80 ? -6.328 -8.716 -6.749 1.00 88.19 80 ASN A N 1
ATOM 680 C CA . ASN A 1 80 ? -5.972 -8.139 -8.050 1.00 88.19 80 ASN A CA 1
ATOM 681 C C . ASN A 1 80 ? -5.457 -9.178 -9.052 1.00 88.19 80 ASN A C 1
ATOM 683 O O . ASN A 1 80 ? -5.037 -8.801 -10.145 1.00 88.19 80 ASN A O 1
ATOM 687 N N . LYS A 1 81 ? -5.440 -10.464 -8.678 1.00 91.94 81 LYS A N 1
ATOM 688 C CA . LYS A 1 81 ? -4.919 -11.570 -9.498 1.00 91.94 81 LYS A CA 1
ATOM 689 C C . LYS A 1 81 ? -3.524 -11.287 -10.070 1.00 91.94 81 LYS A C 1
ATOM 691 O O . LYS A 1 81 ? -3.199 -11.639 -11.203 1.00 91.94 81 LYS A O 1
ATOM 696 N N . ILE A 1 82 ? -2.671 -10.630 -9.280 1.00 90.56 82 ILE A N 1
ATOM 697 C CA . ILE A 1 82 ? -1.356 -10.146 -9.741 1.00 90.56 82 ILE A CA 1
ATOM 698 C C . ILE A 1 82 ? -0.483 -11.322 -10.175 1.00 90.56 82 ILE A C 1
ATOM 700 O O . ILE A 1 82 ? 0.248 -11.240 -11.154 1.00 90.56 82 ILE A O 1
ATOM 704 N N . ASN A 1 83 ? -0.573 -12.444 -9.465 1.00 92.88 83 ASN A N 1
ATOM 705 C CA . ASN A 1 83 ? 0.185 -13.647 -9.775 1.00 92.88 83 ASN A CA 1
ATOM 706 C C . ASN A 1 83 ? -0.162 -14.213 -11.169 1.00 92.88 83 ASN A C 1
ATOM 708 O O . ASN A 1 83 ? 0.744 -14.661 -11.867 1.00 92.88 83 ASN A O 1
ATOM 712 N N . GLU A 1 84 ? -1.424 -14.117 -11.608 1.00 94.44 84 GLU A N 1
ATOM 713 C CA . GLU A 1 84 ? -1.866 -14.577 -12.933 1.00 94.44 84 GLU A CA 1
ATOM 714 C C . GLU A 1 84 ? -1.227 -13.742 -14.051 1.00 94.44 84 GLU A C 1
ATOM 716 O O . GLU A 1 84 ? -0.690 -14.297 -15.007 1.00 94.44 84 GLU A O 1
ATOM 721 N N . LYS A 1 85 ? -1.178 -12.411 -13.884 1.00 91.62 85 LYS A N 1
ATOM 722 C CA . LYS A 1 85 ? -0.551 -11.474 -14.838 1.00 91.62 85 LYS A CA 1
ATOM 723 C C . LYS A 1 85 ? 0.908 -11.821 -15.155 1.00 91.62 85 LYS A C 1
ATOM 725 O O . LYS A 1 85 ? 1.375 -11.553 -16.258 1.00 91.62 85 LYS A O 1
ATOM 730 N N . TYR A 1 86 ? 1.628 -12.396 -14.193 1.00 89.69 86 TYR A N 1
ATOM 731 C CA . TYR A 1 86 ? 3.045 -12.742 -14.333 1.00 89.69 86 TYR A CA 1
ATOM 732 C C . TYR A 1 86 ? 3.306 -14.248 -1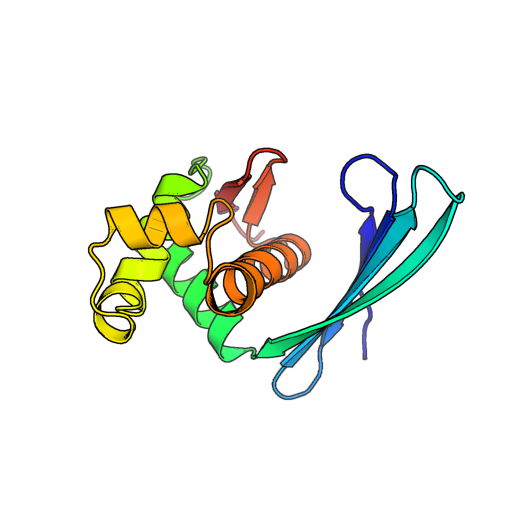4.434 1.00 89.69 86 TYR A C 1
ATOM 734 O O . TYR A 1 86 ? 4.469 -14.647 -14.436 1.00 89.69 86 TYR A O 1
ATOM 742 N N . ASN A 1 87 ? 2.255 -15.071 -14.519 1.00 93.12 87 ASN A N 1
ATOM 743 C CA . ASN A 1 87 ? 2.347 -16.531 -14.528 1.00 93.12 87 ASN A CA 1
ATOM 744 C C . ASN A 1 87 ? 3.196 -17.087 -13.364 1.00 93.12 87 ASN A C 1
ATOM 746 O O . ASN A 1 87 ? 4.104 -17.898 -13.549 1.00 93.12 87 ASN A O 1
ATOM 750 N N . LEU A 1 88 ? 2.926 -16.592 -12.155 1.00 92.00 88 LEU A N 1
ATOM 751 C CA . LEU A 1 88 ? 3.581 -17.011 -10.919 1.00 92.00 88 LEU A CA 1
ATOM 752 C C . LEU A 1 88 ? 2.567 -17.612 -9.945 1.00 92.00 88 LEU A C 1
ATOM 754 O O . LEU A 1 88 ? 1.373 -17.304 -9.966 1.00 92.00 88 LEU A O 1
ATOM 758 N N . THR A 1 89 ? 3.060 -18.437 -9.026 1.00 94.50 89 THR A N 1
ATOM 759 C CA . THR A 1 89 ? 2.288 -18.822 -7.839 1.00 94.50 89 THR A CA 1
ATOM 760 C C . THR A 1 89 ? 2.144 -17.636 -6.881 1.00 94.50 89 THR A C 1
ATOM 762 O O . THR A 1 89 ? 2.949 -16.700 -6.898 1.00 94.50 89 THR A O 1
ATOM 765 N N . ILE A 1 90 ? 1.141 -17.683 -5.998 1.00 92.62 90 ILE A N 1
ATOM 766 C CA . ILE A 1 90 ? 0.964 -16.668 -4.947 1.00 92.62 90 ILE A CA 1
ATOM 767 C C . ILE A 1 90 ? 2.229 -16.551 -4.087 1.00 92.62 90 ILE A C 1
ATOM 769 O O . ILE A 1 90 ? 2.672 -15.437 -3.829 1.00 92.62 90 ILE A O 1
ATOM 773 N N . GLU A 1 91 ? 2.854 -17.666 -3.695 1.00 91.88 91 GLU A N 1
ATOM 774 C CA . GLU A 1 91 ? 4.074 -17.628 -2.874 1.00 91.88 91 GLU A CA 1
ATOM 775 C C . GLU A 1 91 ? 5.239 -16.954 -3.605 1.00 91.88 91 GLU A C 1
ATOM 777 O O . GLU A 1 91 ? 5.881 -16.069 -3.046 1.00 91.88 91 GLU A O 1
ATOM 782 N N . GLN A 1 92 ? 5.473 -17.295 -4.877 1.00 90.31 92 GLN A N 1
ATOM 783 C CA . GLN A 1 92 ? 6.501 -16.631 -5.687 1.00 90.31 92 GLN A CA 1
ATOM 784 C C . GLN A 1 92 ? 6.229 -15.132 -5.832 1.00 90.31 92 GLN A C 1
ATOM 786 O O . GLN A 1 92 ? 7.158 -14.325 -5.795 1.00 90.31 92 GLN A O 1
ATOM 791 N N . MET A 1 93 ? 4.959 -14.747 -5.974 1.00 91.25 93 MET A N 1
ATOM 792 C CA . MET A 1 93 ? 4.583 -13.342 -6.051 1.00 91.25 93 MET A CA 1
ATOM 793 C C . MET A 1 93 ? 4.796 -12.619 -4.715 1.00 91.25 93 MET A C 1
ATOM 795 O O . MET A 1 93 ? 5.329 -11.513 -4.709 1.00 91.25 93 MET A O 1
ATOM 799 N N . ILE A 1 94 ? 4.474 -13.243 -3.578 1.00 90.19 94 ILE A N 1
ATOM 800 C CA . ILE A 1 94 ? 4.778 -12.694 -2.247 1.00 90.19 94 ILE A CA 1
ATOM 801 C C . ILE A 1 94 ? 6.286 -12.430 -2.110 1.00 90.19 94 ILE A C 1
ATOM 803 O O . ILE A 1 94 ? 6.680 -11.346 -1.678 1.00 90.19 94 ILE A O 1
ATOM 807 N N . GLU A 1 95 ? 7.139 -13.365 -2.537 1.00 87.75 95 GLU A N 1
ATOM 808 C CA . GLU A 1 95 ? 8.594 -13.162 -2.496 1.00 87.75 95 GLU A CA 1
ATOM 809 C C . GLU A 1 95 ? 9.061 -12.037 -3.432 1.00 87.75 95 GLU A C 1
ATOM 811 O O . GLU A 1 95 ? 9.982 -11.285 -3.106 1.00 87.75 95 GLU A O 1
ATOM 816 N N . CYS A 1 96 ? 8.374 -11.818 -4.558 1.00 84.00 96 CYS A N 1
ATOM 817 C CA . CYS A 1 96 ? 8.655 -10.674 -5.425 1.00 84.00 96 CYS A CA 1
ATOM 818 C C . CYS A 1 96 ? 8.412 -9.326 -4.724 1.00 84.00 96 CYS A C 1
ATOM 820 O O . CYS A 1 96 ? 9.111 -8.352 -5.018 1.00 84.00 96 CYS A O 1
ATOM 822 N N . PHE A 1 97 ? 7.479 -9.263 -3.771 1.00 82.06 97 PHE A N 1
ATOM 823 C CA . PHE A 1 97 ? 7.243 -8.065 -2.966 1.00 82.06 97 PHE A CA 1
ATOM 824 C C . PHE A 1 97 ? 8.306 -7.891 -1.857 1.00 82.06 97 PHE A C 1
ATOM 826 O O . PHE A 1 97 ? 8.589 -6.757 -1.463 1.00 82.06 97 PHE A O 1
ATOM 833 N N . ASN A 1 98 ? 8.970 -8.973 -1.430 1.00 76.50 98 ASN A N 1
ATOM 834 C CA . ASN A 1 98 ? 10.058 -9.009 -0.439 1.00 76.50 98 ASN A CA 1
ATOM 835 C C . ASN A 1 98 ? 11.460 -8.695 -1.010 1.00 76.50 98 ASN A C 1
ATOM 837 O O . ASN A 1 98 ? 12.470 -9.134 -0.468 1.00 76.50 98 ASN A O 1
ATOM 841 N N . GLY A 1 99 ? 11.560 -7.907 -2.086 1.00 70.88 99 GLY A N 1
ATOM 842 C CA . GLY A 1 99 ? 12.859 -7.526 -2.672 1.00 70.88 99 GLY A CA 1
ATOM 843 C C . GLY A 1 99 ? 13.148 -8.089 -4.061 1.00 70.88 99 GLY A C 1
ATOM 844 O O . GLY A 1 99 ? 14.256 -7.905 -4.554 1.00 70.88 99 GLY A O 1
ATOM 845 N N . GLY A 1 100 ? 12.177 -8.738 -4.707 1.00 74.81 100 GLY A N 1
ATOM 846 C CA . GLY A 1 100 ? 12.354 -9.323 -6.036 1.00 74.81 100 GLY A CA 1
ATOM 847 C C . GLY A 1 100 ? 12.121 -8.369 -7.216 1.00 74.81 100 GLY A C 1
ATOM 848 O O . GLY A 1 100 ? 11.845 -7.174 -7.070 1.00 74.81 100 GLY A O 1
ATOM 849 N N . LYS A 1 101 ? 12.194 -8.950 -8.421 1.00 73.06 101 LYS A N 1
ATOM 850 C CA . LYS A 1 101 ? 12.170 -8.283 -9.740 1.00 73.06 101 LYS A CA 1
ATOM 851 C C . LYS A 1 101 ? 10.981 -7.335 -9.962 1.00 73.06 101 LYS A C 1
ATOM 853 O O . LYS A 1 101 ? 11.108 -6.369 -10.709 1.00 73.06 101 LYS A O 1
ATOM 858 N N . TYR A 1 102 ? 9.845 -7.574 -9.303 1.00 73.50 102 TYR A N 1
ATOM 859 C CA . TYR A 1 102 ? 8.599 -6.821 -9.513 1.00 73.50 102 TYR A CA 1
ATOM 860 C C . TYR A 1 102 ? 8.241 -5.854 -8.385 1.00 73.50 102 TYR A C 1
ATOM 862 O O . TYR A 1 102 ? 7.206 -5.190 -8.448 1.00 73.50 102 TYR A O 1
ATOM 870 N N . ARG A 1 103 ? 9.113 -5.698 -7.380 1.00 76.44 103 ARG A N 1
ATOM 871 C CA . ARG A 1 103 ? 8.869 -4.799 -6.245 1.00 76.44 103 ARG A CA 1
ATOM 872 C C . ARG A 1 103 ? 8.539 -3.373 -6.694 1.00 76.44 103 ARG A C 1
ATOM 874 O O . ARG A 1 103 ? 7.645 -2.741 -6.137 1.00 76.44 103 ARG A O 1
ATOM 881 N N . LYS A 1 104 ? 9.220 -2.867 -7.729 1.00 72.88 104 LYS A N 1
ATOM 882 C CA . LYS A 1 104 ? 8.973 -1.502 -8.207 1.00 72.88 104 LYS A CA 1
ATOM 883 C C . LYS A 1 104 ? 7.557 -1.316 -8.768 1.00 72.88 104 LYS A C 1
ATOM 885 O O . LYS A 1 104 ? 6.964 -0.264 -8.565 1.00 72.88 104 LYS A O 1
ATOM 890 N N . LEU A 1 105 ? 7.052 -2.330 -9.467 1.00 74.06 105 LEU A N 1
ATOM 891 C CA . LEU A 1 105 ? 5.799 -2.265 -10.217 1.00 74.06 105 LEU A CA 1
ATOM 892 C C . LEU A 1 105 ? 4.583 -2.542 -9.335 1.00 74.06 105 LEU A C 1
ATOM 894 O O . LEU A 1 105 ? 3.563 -1.887 -9.497 1.00 74.06 105 LEU A O 1
ATOM 898 N N . GLU A 1 106 ? 4.699 -3.486 -8.401 1.00 78.00 106 GLU A N 1
ATOM 899 C CA . GLU A 1 106 ? 3.532 -4.027 -7.695 1.00 78.00 106 GLU A CA 1
ATOM 900 C C . GLU A 1 106 ? 3.547 -3.718 -6.183 1.00 78.00 106 GLU A C 1
ATOM 902 O O . GLU A 1 106 ? 2.493 -3.493 -5.587 1.00 78.00 106 GLU A O 1
ATOM 907 N N . TYR A 1 107 ? 4.727 -3.625 -5.548 1.00 78.56 107 TYR A N 1
ATOM 908 C CA . TYR A 1 107 ? 4.826 -3.347 -4.105 1.00 78.56 107 TYR A CA 1
ATOM 909 C C . TYR A 1 107 ? 4.698 -1.858 -3.770 1.00 78.56 107 TYR A C 1
ATOM 911 O O . TYR A 1 107 ? 3.991 -1.519 -2.824 1.00 78.56 107 TYR A O 1
ATOM 919 N N . PHE A 1 108 ? 5.363 -0.956 -4.502 1.00 78.88 108 PHE A N 1
ATOM 920 C CA . PHE A 1 108 ? 5.314 0.474 -4.161 1.00 78.88 108 PHE A CA 1
ATOM 921 C C . PHE A 1 108 ? 3.905 1.080 -4.230 1.00 78.88 108 PHE A C 1
ATOM 923 O O . PHE A 1 108 ? 3.551 1.789 -3.287 1.00 78.88 108 PHE A O 1
ATOM 930 N N . PRO A 1 109 ? 3.064 0.784 -5.243 1.00 81.94 109 PRO A N 1
ATOM 931 C CA . PRO A 1 109 ? 1.685 1.274 -5.255 1.00 81.94 109 PRO A CA 1
ATOM 932 C C . PRO A 1 109 ? 0.886 0.837 -4.020 1.00 81.94 109 PRO A C 1
ATOM 934 O O . PRO A 1 109 ? 0.189 1.651 -3.411 1.00 81.94 109 PRO A O 1
ATOM 937 N N . PHE A 1 110 ? 1.041 -0.420 -3.594 1.00 87.19 110 PHE A N 1
ATOM 938 C CA . PHE A 1 110 ? 0.431 -0.930 -2.367 1.00 87.19 110 PHE A CA 1
ATOM 939 C C . PHE A 1 110 ? 0.991 -0.229 -1.117 1.00 87.19 110 PHE A C 1
ATOM 941 O O . PHE A 1 110 ? 0.235 0.272 -0.289 1.00 87.19 110 PHE A O 1
ATOM 948 N N . TYR A 1 111 ? 2.317 -0.132 -0.998 1.00 88.00 111 TYR A N 1
ATOM 949 C CA . TYR A 1 111 ? 2.995 0.492 0.141 1.00 88.00 111 TYR A CA 1
ATOM 950 C C . TYR A 1 111 ? 2.591 1.958 0.342 1.00 88.00 111 TYR A C 1
ATOM 952 O O . TYR A 1 111 ? 2.232 2.358 1.450 1.00 88.00 111 TYR A O 1
ATOM 960 N N . TYR A 1 112 ? 2.605 2.760 -0.721 1.00 88.81 112 TYR A N 1
ATOM 961 C CA . TYR A 1 112 ? 2.213 4.164 -0.631 1.00 88.81 112 TYR A CA 1
ATOM 962 C C . TYR A 1 112 ? 0.718 4.327 -0.351 1.00 88.81 112 TYR A C 1
ATOM 964 O O . TYR A 1 112 ? 0.333 5.255 0.357 1.00 88.81 112 TYR A O 1
ATOM 972 N N . SER A 1 113 ? -0.122 3.395 -0.812 1.00 91.44 113 SER A N 1
ATOM 973 C CA . SER A 1 113 ? -1.536 3.369 -0.424 1.00 91.44 113 SER A CA 1
ATOM 974 C C . SER A 1 113 ? -1.705 3.193 1.087 1.00 91.44 113 SER A C 1
ATOM 976 O O . SER A 1 113 ? -2.517 3.894 1.685 1.00 91.44 113 SER A O 1
ATOM 978 N N . LEU A 1 114 ? -0.900 2.341 1.736 1.00 91.50 114 LEU A N 1
ATOM 979 C CA . LEU A 1 114 ? -0.907 2.222 3.201 1.00 91.50 114 LEU A CA 1
ATOM 980 C C . LEU A 1 114 ? -0.518 3.538 3.883 1.00 91.50 114 LEU A C 1
ATOM 982 O O . LEU A 1 114 ? -1.174 3.940 4.838 1.00 91.50 114 LEU A O 1
ATOM 986 N N . LYS A 1 115 ? 0.500 4.241 3.372 1.00 89.50 115 LYS A N 1
ATOM 987 C CA . LYS A 1 115 ? 0.910 5.551 3.906 1.00 89.50 115 LYS A CA 1
ATOM 988 C C . LYS A 1 115 ? -0.190 6.603 3.784 1.00 89.50 115 LYS A C 1
ATOM 990 O O . LYS A 1 115 ? -0.439 7.346 4.726 1.00 89.50 115 LYS A O 1
ATOM 995 N N . ILE A 1 116 ? -0.895 6.623 2.656 1.00 90.88 116 ILE A N 1
ATOM 996 C CA . ILE A 1 116 ? -2.041 7.514 2.450 1.00 90.88 116 ILE A CA 1
ATOM 997 C C . ILE A 1 116 ? -3.178 7.175 3.426 1.00 90.88 116 ILE A C 1
ATOM 999 O O . ILE A 1 116 ? -3.779 8.076 4.005 1.00 90.88 116 ILE A O 1
ATOM 1003 N N . LEU A 1 117 ? -3.478 5.889 3.635 1.00 92.25 117 LEU A N 1
ATOM 1004 C CA . LEU A 1 117 ? -4.516 5.459 4.580 1.00 92.25 117 LEU A CA 1
ATOM 1005 C C . LEU A 1 117 ? -4.149 5.749 6.041 1.00 92.25 117 LEU A C 1
ATOM 1007 O O . LEU A 1 117 ? -5.036 6.077 6.829 1.00 92.25 117 LEU A O 1
ATOM 1011 N N . GLU A 1 118 ? -2.867 5.651 6.390 1.00 91.31 118 GLU A N 1
ATOM 1012 C CA . GLU A 1 118 ? -2.337 6.032 7.703 1.00 91.31 118 GLU A CA 1
ATOM 1013 C C . GLU A 1 118 ? -2.573 7.523 7.969 1.00 91.31 118 GLU A C 1
ATOM 1015 O O . GLU A 1 118 ? -3.174 7.883 8.977 1.00 91.31 118 GLU A O 1
ATOM 1020 N N . VAL A 1 119 ? -2.217 8.388 7.015 1.00 88.00 119 VAL A N 1
ATOM 1021 C CA . VAL A 1 119 ? -2.465 9.838 7.107 1.00 88.00 119 VAL A CA 1
ATOM 1022 C C . VAL A 1 119 ? -3.947 10.179 7.210 1.00 88.00 119 VAL A C 1
ATOM 1024 O O . VAL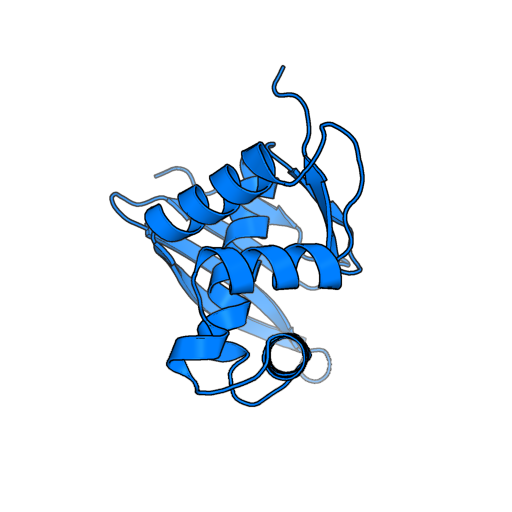 A 1 119 ? -4.334 11.090 7.938 1.00 88.00 119 VAL A O 1
ATOM 1027 N N . LYS A 1 120 ? -4.797 9.423 6.514 1.00 89.3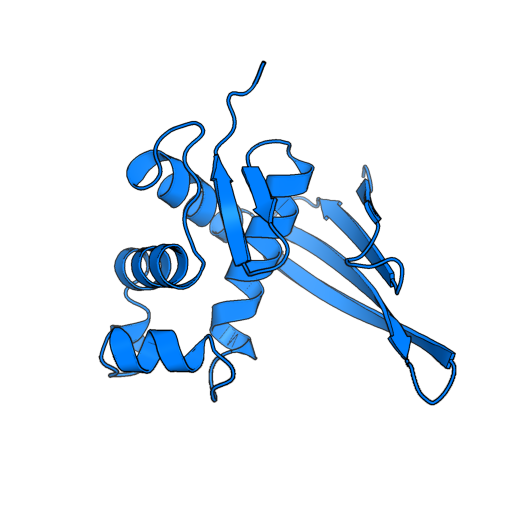8 120 LYS A N 1
ATOM 1028 C CA . LYS A 1 120 ? -6.257 9.562 6.594 1.00 89.38 120 LYS A CA 1
ATOM 1029 C C . LYS A 1 120 ? -6.860 8.984 7.878 1.00 89.38 120 LYS A C 1
ATOM 1031 O O . LYS A 1 120 ? -8.083 8.899 7.962 1.00 89.38 120 LYS A O 1
ATOM 1036 N N . GLN A 1 121 ? -6.035 8.553 8.835 1.00 90.94 121 GLN A N 1
ATOM 1037 C CA . GLN A 1 121 ? -6.461 7.967 10.107 1.00 90.94 121 GLN A CA 1
ATOM 1038 C C . GLN A 1 121 ? -7.421 6.781 9.915 1.00 90.94 121 GLN A C 1
ATOM 1040 O O . GLN A 1 121 ? -8.369 6.583 10.669 1.00 90.94 121 GLN A O 1
ATOM 1045 N N . LYS A 1 122 ? -7.196 5.982 8.865 1.00 92.94 122 LYS A N 1
ATOM 1046 C CA . LYS A 1 122 ? -7.957 4.749 8.599 1.00 92.94 122 LYS A CA 1
ATOM 1047 C C . LYS A 1 122 ? -7.247 3.506 9.119 1.00 92.94 122 LYS A C 1
ATOM 1049 O O . LYS A 1 122 ? -7.888 2.507 9.457 1.00 92.94 122 LYS A O 1
ATOM 1054 N N . ILE A 1 123 ? -5.918 3.557 9.166 1.00 94.19 123 ILE A N 1
ATOM 1055 C CA . ILE A 1 123 ? -5.068 2.481 9.670 1.00 94.19 123 ILE A CA 1
ATOM 1056 C C . ILE A 1 123 ? -3.934 3.045 10.532 1.00 94.19 123 ILE A C 1
ATOM 1058 O O . ILE A 1 123 ? -3.576 4.210 10.410 1.00 94.19 123 ILE A O 1
ATOM 1062 N N . ILE A 1 124 ? -3.319 2.186 11.340 1.00 91.94 124 ILE A N 1
ATOM 1063 C CA . ILE A 1 124 ? -2.006 2.414 11.956 1.00 91.94 124 ILE A CA 1
ATOM 1064 C C . ILE A 1 124 ? -0.994 1.521 11.237 1.00 91.94 124 ILE A C 1
ATOM 1066 O O . ILE A 1 124 ? -1.231 0.313 11.131 1.00 91.94 124 ILE A O 1
ATOM 1070 N N . TYR A 1 125 ? 0.124 2.087 10.766 1.00 87.94 125 TYR A N 1
ATOM 1071 C CA . TYR A 1 125 ? 1.216 1.330 10.151 1.00 87.94 125 TYR A CA 1
ATOM 1072 C C . TYR A 1 125 ? 2.363 1.119 11.148 1.00 87.94 125 TYR A C 1
ATOM 1074 O O . TYR A 1 125 ? 3.037 2.045 11.597 1.00 87.94 125 TYR A O 1
ATOM 1082 N N . TYR A 1 126 ? 2.643 -0.137 11.473 1.00 85.25 126 TYR A N 1
ATOM 1083 C CA . TYR A 1 126 ? 3.751 -0.528 12.332 1.00 85.25 126 TYR A CA 1
ATOM 1084 C C . TYR A 1 126 ? 5.028 -0.721 11.519 1.00 85.25 126 TYR A C 1
ATOM 1086 O O . TYR A 1 126 ? 5.043 -1.297 10.431 1.00 85.25 126 TYR A O 1
ATOM 1094 N N . GLY A 1 127 ? 6.155 -0.323 12.101 1.00 67.06 127 GLY A N 1
ATOM 1095 C CA . GLY A 1 127 ? 7.442 -0.265 11.413 1.00 67.06 127 GLY A CA 1
ATOM 1096 C C . GLY A 1 127 ? 7.990 -1.567 10.803 1.00 67.06 127 GLY A C 1
ATOM 1097 O O . GLY A 1 127 ? 8.877 -1.515 9.959 1.00 67.06 127 GLY A O 1
ATOM 1098 N N . ARG A 1 128 ? 7.468 -2.741 11.178 1.00 70.56 128 ARG A N 1
ATOM 1099 C CA . ARG A 1 128 ? 7.819 -4.035 10.554 1.00 70.56 128 ARG A CA 1
ATOM 1100 C C . ARG A 1 128 ? 6.787 -4.509 9.517 1.00 70.56 128 ARG A C 1
ATOM 1102 O O . ARG A 1 128 ? 6.670 -5.705 9.272 1.00 70.56 128 ARG A O 1
ATOM 1109 N N . GLY A 1 129 ? 6.021 -3.584 8.935 1.00 75.94 129 GLY A N 1
ATOM 1110 C CA . GLY A 1 129 ? 5.000 -3.876 7.923 1.00 75.94 129 GLY A CA 1
ATOM 1111 C C . GLY A 1 129 ? 3.698 -4.444 8.490 1.00 75.94 129 GLY A C 1
ATOM 1112 O O . GLY A 1 129 ? 2.916 -5.039 7.753 1.00 75.94 129 GLY A O 1
ATOM 1113 N N . GLY A 1 130 ? 3.472 -4.305 9.798 1.00 88.50 130 GLY A N 1
ATOM 1114 C CA . GLY A 1 130 ? 2.175 -4.601 10.404 1.00 88.50 130 GLY A CA 1
ATOM 1115 C C . GLY A 1 130 ? 1.204 -3.456 10.142 1.00 88.50 130 GLY A C 1
ATOM 1116 O O . GLY A 1 130 ? 1.624 -2.305 10.134 1.00 88.50 130 GLY A O 1
ATOM 1117 N N . CYS A 1 131 ? -0.079 -3.739 9.953 1.00 92.50 131 CYS A N 1
ATOM 1118 C CA . CYS A 1 131 ? -1.118 -2.712 9.882 1.00 92.50 131 CYS A CA 1
ATOM 1119 C C . CYS A 1 131 ? -2.302 -3.088 10.763 1.00 92.50 131 CYS A C 1
ATOM 1121 O O . CYS A 1 131 ? -2.636 -4.266 10.884 1.00 92.50 131 CYS A O 1
ATOM 1123 N N . LYS A 1 132 ? -2.973 -2.086 11.324 1.00 94.25 132 LYS A N 1
ATOM 1124 C CA . LYS A 1 132 ? -4.221 -2.253 12.075 1.00 94.25 132 LYS A CA 1
ATOM 1125 C C . LYS A 1 132 ? -5.269 -1.287 11.542 1.00 94.25 132 LYS A C 1
ATOM 1127 O O . LYS A 1 132 ? -4.983 -0.099 11.450 1.00 94.25 132 LYS A O 1
ATOM 1132 N N . ARG A 1 133 ? -6.468 -1.779 11.213 1.00 94.25 133 ARG A N 1
ATOM 1133 C CA . ARG A 1 133 ? -7.625 -0.920 10.906 1.00 94.25 133 ARG A CA 1
ATOM 1134 C C . ARG A 1 133 ? -8.118 -0.277 12.200 1.00 94.25 133 ARG A C 1
ATOM 1136 O O . ARG A 1 133 ? -8.276 -0.986 13.193 1.00 94.25 133 ARG A O 1
ATOM 1143 N N . ILE A 1 134 ? -8.362 1.028 12.189 1.00 92.81 134 ILE A N 1
ATOM 1144 C CA . ILE A 1 134 ? -8.872 1.755 13.360 1.00 92.81 134 ILE A CA 1
ATOM 1145 C C . ILE A 1 134 ? -10.307 2.220 13.131 1.00 92.81 134 ILE A C 1
ATOM 1147 O O . ILE A 1 134 ? -10.717 2.434 11.989 1.00 92.81 134 ILE A O 1
ATOM 1151 N N . SER A 1 135 ? -11.075 2.320 14.217 1.00 79.88 135 SER A N 1
ATOM 1152 C CA . SER A 1 135 ? -12.402 2.929 14.167 1.00 79.88 135 SER A CA 1
ATOM 1153 C C . SER A 1 135 ? -12.242 4.417 13.879 1.00 79.88 135 SER A C 1
ATOM 1155 O O . SER A 1 135 ? -11.416 5.078 14.508 1.00 79.88 135 SER A O 1
ATOM 1157 N N . GLN A 1 136 ? -13.012 4.931 12.924 1.00 66.44 136 GLN A N 1
ATOM 1158 C CA . GLN A 1 136 ? -13.135 6.373 12.741 1.00 66.44 136 GLN A CA 1
ATOM 1159 C C . GLN A 1 136 ? -14.079 6.881 13.841 1.00 66.44 136 GLN A C 1
ATOM 1161 O O . GLN A 1 136 ? -15.155 6.307 14.016 1.00 66.44 136 GLN A O 1
ATOM 1166 N N . TYR A 1 137 ? -13.627 7.864 14.620 1.00 50.00 137 TYR A N 1
ATOM 1167 C CA . TYR A 1 137 ? -14.452 8.609 15.576 1.00 50.00 137 TYR A CA 1
ATOM 1168 C C . TYR A 1 137 ? -15.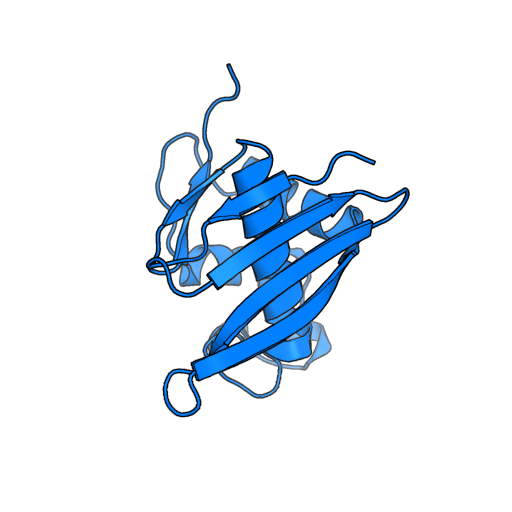085 9.814 14.885 1.00 50.00 137 TYR A C 1
ATOM 1170 O O . TYR A 1 137 ? -14.410 10.387 13.997 1.00 50.00 137 TYR A O 1
#

Organism: NCBI:txid412755